Protein AF-A0A1B6ZBZ0-F1 (afdb_monomer_lite)

Structure (mmCIF, N/CA/C/O backbone):
data_AF-A0A1B6ZBZ0-F1
#
_entry.id   AF-A0A1B6ZBZ0-F1
#
loop_
_atom_site.group_PDB
_atom_site.id
_atom_site.type_symbol
_atom_site.label_atom_id
_atom_site.label_alt_id
_atom_site.label_comp_id
_atom_site.label_asym_id
_atom_site.label_entity_id
_atom_site.label_seq_id
_atom_site.pdbx_PDB_ins_code
_atom_site.Ca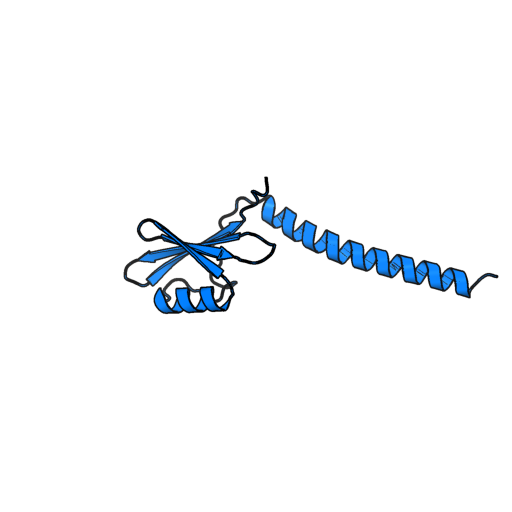rtn_x
_atom_site.Cartn_y
_atom_site.Cartn_z
_atom_site.occupancy
_atom_site.B_iso_or_equiv
_atom_site.auth_seq_id
_atom_site.auth_comp_id
_atom_site.auth_asym_id
_atom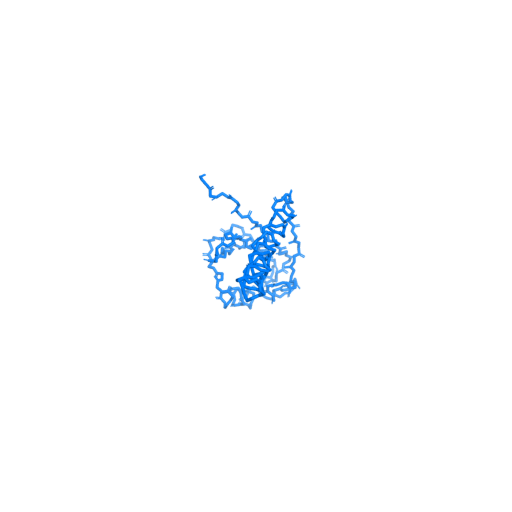_site.auth_atom_id
_atom_site.pdbx_PDB_model_num
ATOM 1 N N . MET A 1 1 ? 31.030 6.890 -48.657 1.00 58.03 1 MET A N 1
ATOM 2 C CA . MET A 1 1 ? 30.596 6.766 -47.241 1.00 58.03 1 MET A CA 1
ATOM 3 C C . MET A 1 1 ? 29.079 6.913 -47.188 1.00 58.03 1 MET A C 1
ATOM 5 O O . MET A 1 1 ? 28.631 8.030 -47.367 1.00 58.03 1 MET A O 1
ATOM 9 N N . SER A 1 2 ? 28.264 5.855 -47.059 1.00 63.50 2 SER A N 1
ATOM 10 C CA . SER A 1 2 ? 26.804 6.062 -47.225 1.00 63.50 2 SER A CA 1
ATOM 11 C C . SER A 1 2 ? 25.888 5.142 -46.401 1.00 63.50 2 SER A C 1
ATOM 13 O O . SER A 1 2 ? 25.140 5.647 -45.576 1.00 63.50 2 SER A O 1
ATOM 15 N N . ARG A 1 3 ? 25.960 3.807 -46.497 1.00 62.34 3 ARG A N 1
ATOM 16 C CA . ARG A 1 3 ? 24.949 2.951 -45.826 1.00 62.34 3 ARG A CA 1
ATOM 17 C C . ARG A 1 3 ? 25.188 2.656 -44.341 1.00 62.34 3 ARG A C 1
ATOM 19 O O . ARG A 1 3 ? 24.256 2.722 -43.549 1.00 62.34 3 ARG A O 1
ATOM 26 N N . ARG A 1 4 ? 26.429 2.361 -43.937 1.00 69.62 4 ARG A N 1
ATOM 27 C CA . ARG A 1 4 ? 26.732 1.936 -42.550 1.00 69.62 4 ARG A CA 1
ATOM 28 C C . ARG A 1 4 ? 26.537 3.051 -41.515 1.00 69.62 4 ARG A C 1
ATOM 30 O O . ARG A 1 4 ? 26.058 2.788 -40.422 1.00 69.62 4 ARG A O 1
ATOM 37 N N . ARG A 1 5 ? 26.848 4.301 -41.880 1.00 69.31 5 ARG A N 1
ATOM 38 C CA . ARG A 1 5 ? 26.616 5.474 -41.016 1.00 69.31 5 ARG A CA 1
ATOM 39 C C . ARG A 1 5 ? 25.127 5.795 -40.870 1.00 69.31 5 ARG A C 1
ATOM 41 O O . ARG A 1 5 ? 24.692 6.163 -39.790 1.00 69.31 5 ARG A O 1
ATOM 48 N N . SER A 1 6 ? 24.352 5.601 -41.937 1.00 72.31 6 SER A N 1
ATOM 49 C CA . SER A 1 6 ? 22.907 5.841 -41.928 1.00 72.31 6 SER A CA 1
ATOM 50 C C . SER A 1 6 ? 22.167 4.820 -41.051 1.00 72.31 6 SER A C 1
ATOM 52 O O . SER A 1 6 ? 21.355 5.212 -40.221 1.00 72.31 6 SER A O 1
ATOM 54 N N . LEU A 1 7 ? 22.540 3.535 -41.116 1.00 76.44 7 LEU A N 1
ATOM 55 C CA . LEU A 1 7 ? 21.996 2.497 -40.225 1.00 76.44 7 LEU A CA 1
ATOM 56 C C . LEU A 1 7 ? 22.319 2.748 -38.742 1.00 76.44 7 LEU A C 1
ATOM 58 O O . LEU A 1 7 ? 21.464 2.540 -37.887 1.00 76.44 7 LEU A O 1
ATOM 62 N N . PHE A 1 8 ? 23.524 3.237 -38.436 1.00 79.81 8 PHE A N 1
ATOM 63 C CA . PHE A 1 8 ? 23.919 3.550 -37.060 1.00 79.81 8 PHE A CA 1
ATOM 64 C C . PHE A 1 8 ? 23.125 4.729 -36.472 1.00 79.81 8 PHE A C 1
ATOM 66 O O . PHE A 1 8 ? 22.699 4.681 -35.317 1.00 79.81 8 PHE A O 1
ATOM 73 N N . LEU A 1 9 ? 22.872 5.767 -37.277 1.00 84.75 9 LEU A N 1
ATOM 74 C CA . LEU A 1 9 ? 22.078 6.925 -36.858 1.00 84.75 9 LEU A CA 1
ATOM 75 C C . LEU A 1 9 ? 20.610 6.557 -36.629 1.00 84.75 9 LEU A C 1
ATOM 77 O O . LEU A 1 9 ? 20.040 6.946 -35.614 1.00 84.75 9 LEU A O 1
ATOM 81 N N . VAL A 1 10 ? 20.019 5.759 -37.524 1.00 85.81 10 VAL A N 1
ATOM 82 C CA . VAL A 1 10 ? 18.635 5.284 -37.368 1.00 85.81 10 VAL A CA 1
ATOM 83 C C . VAL A 1 10 ? 18.495 4.401 -36.126 1.00 85.81 10 VAL A C 1
ATOM 85 O O . VAL A 1 10 ? 17.568 4.595 -35.345 1.00 85.81 10 VAL A O 1
ATOM 88 N N . GLY A 1 11 ? 19.439 3.482 -35.895 1.00 83.75 11 GLY A N 1
ATOM 89 C CA . GLY A 1 11 ? 19.442 2.640 -34.695 1.00 83.75 11 GLY A CA 1
ATOM 90 C C . GLY A 1 11 ? 19.532 3.460 -33.407 1.00 83.75 11 GLY A C 1
ATOM 91 O O . GLY A 1 11 ? 18.731 3.271 -32.495 1.00 83.75 11 GLY A O 1
ATOM 92 N N . THR A 1 12 ? 20.447 4.430 -33.362 1.00 84.81 12 THR A N 1
ATOM 93 C CA . THR A 1 12 ? 20.599 5.329 -32.206 1.00 84.81 12 THR A CA 1
ATOM 94 C C . THR A 1 12 ? 19.328 6.142 -31.951 1.00 84.81 12 THR A C 1
ATOM 96 O O . THR A 1 12 ? 18.885 6.261 -30.812 1.00 84.81 12 THR A O 1
ATOM 99 N N . PHE A 1 13 ? 18.695 6.655 -33.008 1.00 87.62 13 PHE A N 1
ATOM 100 C CA . PHE A 1 13 ? 17.467 7.439 -32.894 1.00 87.62 13 PHE A CA 1
ATOM 101 C C . PHE A 1 13 ? 16.292 6.621 -32.336 1.00 87.62 13 PHE A C 1
ATOM 103 O O . PHE A 1 13 ? 15.556 7.106 -31.478 1.00 87.62 13 PHE A O 1
ATOM 110 N N . LEU A 1 14 ? 16.146 5.361 -32.756 1.00 88.12 14 LEU A N 1
ATOM 111 C CA . LEU A 1 14 ? 15.103 4.468 -32.239 1.00 88.12 14 LEU A CA 1
ATOM 112 C C . LEU A 1 14 ? 15.311 4.119 -30.761 1.00 88.12 14 LEU A C 1
ATOM 114 O O . LEU A 1 14 ? 14.341 4.074 -30.007 1.00 88.12 14 LEU A O 1
ATOM 118 N N . VAL A 1 15 ? 16.559 3.924 -30.328 1.00 87.19 15 VAL A N 1
ATOM 119 C CA . VAL A 1 15 ? 16.876 3.679 -28.911 1.00 87.19 15 VAL A CA 1
ATOM 120 C C . VA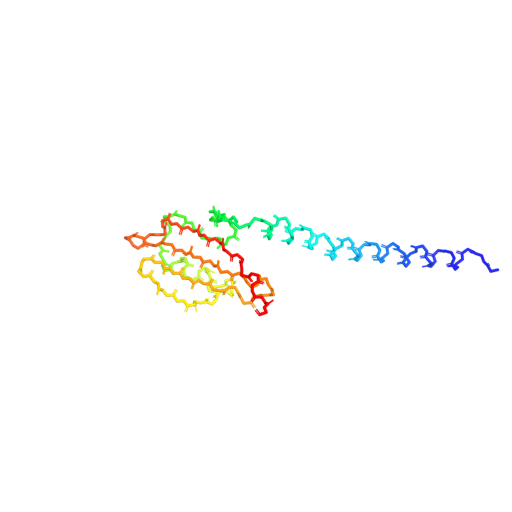L A 1 15 ? 16.549 4.906 -28.059 1.00 87.19 15 VAL A C 1
ATOM 122 O O . VAL A 1 15 ? 15.963 4.762 -26.988 1.00 87.19 15 VAL A O 1
ATOM 125 N N . ILE A 1 16 ? 16.855 6.112 -28.546 1.00 85.38 16 ILE A N 1
ATOM 126 C CA . ILE A 1 16 ? 16.499 7.360 -27.855 1.00 85.38 16 ILE A CA 1
ATOM 127 C C . ILE A 1 16 ? 14.977 7.505 -27.753 1.00 85.38 16 ILE A C 1
ATOM 129 O O . ILE A 1 16 ? 14.473 7.821 -26.680 1.00 85.38 16 ILE A O 1
ATOM 133 N N . LEU A 1 17 ? 14.235 7.223 -28.827 1.00 83.88 17 LEU A N 1
ATOM 134 C CA . LEU A 1 17 ? 12.769 7.250 -28.814 1.00 83.88 17 LEU A CA 1
ATOM 135 C C . LEU A 1 17 ? 12.169 6.227 -27.847 1.00 83.88 17 LEU A C 1
ATOM 137 O O . LEU A 1 17 ? 11.240 6.563 -27.119 1.00 83.88 17 LEU A O 1
ATOM 141 N N . ALA A 1 18 ? 12.703 5.006 -27.801 1.00 80.44 18 ALA A N 1
ATOM 142 C CA . ALA A 1 18 ? 12.260 3.984 -26.857 1.00 80.44 18 ALA A CA 1
ATOM 143 C C . ALA A 1 18 ? 12.561 4.382 -25.401 1.00 80.44 18 ALA A C 1
ATOM 145 O O . ALA A 1 18 ? 11.701 4.230 -24.535 1.00 80.44 18 ALA A O 1
ATOM 146 N N . GLY A 1 19 ? 13.743 4.951 -25.139 1.00 78.06 19 GLY A N 1
ATOM 147 C CA . GLY A 1 19 ? 14.102 5.493 -23.828 1.00 78.06 19 GLY A CA 1
ATOM 148 C C . GLY A 1 19 ? 13.199 6.656 -23.419 1.00 78.06 19 GLY A C 1
ATOM 149 O O . GLY A 1 19 ? 12.682 6.672 -22.306 1.00 78.06 19 GLY A O 1
ATOM 150 N N . PHE A 1 20 ? 12.931 7.585 -24.337 1.00 76.94 20 PHE A N 1
ATOM 151 C CA . PHE A 1 20 ? 12.025 8.707 -24.108 1.00 76.94 20 PHE A CA 1
ATOM 152 C C . PHE A 1 20 ? 10.588 8.235 -23.878 1.00 76.94 20 PHE A C 1
ATOM 154 O O . PHE A 1 20 ? 9.924 8.724 -22.976 1.00 76.94 20 PHE A O 1
ATOM 161 N N . TRP A 1 21 ? 10.109 7.238 -24.623 1.00 74.94 21 TRP A N 1
ATOM 162 C CA . TRP A 1 21 ? 8.789 6.646 -24.403 1.00 74.94 21 TRP A CA 1
ATOM 163 C C . TRP A 1 21 ? 8.689 5.942 -23.049 1.00 74.94 21 TRP A C 1
ATOM 165 O O . TRP A 1 21 ? 7.675 6.065 -22.368 1.00 74.94 21 TRP A O 1
ATOM 175 N N . TYR A 1 22 ? 9.738 5.233 -22.631 1.00 71.12 22 TYR A N 1
ATOM 176 C CA . TYR A 1 22 ? 9.791 4.602 -21.316 1.00 71.12 22 TYR A CA 1
ATOM 177 C C . TYR A 1 22 ? 9.759 5.651 -20.195 1.00 71.12 22 TYR A C 1
ATOM 179 O O . TYR A 1 22 ? 8.916 5.568 -19.304 1.00 71.12 22 TYR A O 1
ATOM 187 N N . PHE A 1 23 ? 10.598 6.687 -20.275 1.00 62.78 23 PHE A N 1
ATOM 188 C CA . PHE A 1 23 ? 10.637 7.755 -19.274 1.00 62.78 23 PHE A CA 1
ATOM 189 C C . PHE A 1 23 ? 9.360 8.611 -19.274 1.00 62.78 23 PHE A C 1
ATOM 191 O O . PHE A 1 23 ? 8.703 8.739 -18.242 1.00 62.78 23 PHE A O 1
ATOM 198 N N . CYS A 1 24 ? 8.934 9.127 -20.427 1.00 60.62 24 CYS A N 1
ATOM 199 C CA . CYS A 1 24 ? 7.731 9.955 -20.529 1.00 60.62 24 CYS A CA 1
ATOM 200 C C . CYS A 1 24 ? 6.430 9.162 -20.358 1.00 60.62 24 CYS A C 1
ATOM 202 O O . CYS A 1 24 ? 5.421 9.735 -19.959 1.00 60.62 24 CYS A O 1
ATOM 204 N N . GLY A 1 25 ? 6.413 7.858 -20.641 1.00 56.38 25 GLY A N 1
ATOM 205 C CA . GLY A 1 25 ? 5.272 6.982 -20.366 1.00 56.38 25 GLY A CA 1
ATOM 206 C C . GLY A 1 25 ? 5.086 6.740 -18.868 1.00 56.38 25 GLY A C 1
ATOM 207 O O . GLY A 1 25 ? 3.961 6.788 -18.366 1.00 56.38 25 GLY A O 1
ATOM 208 N N . VAL A 1 26 ? 6.189 6.559 -18.134 1.00 57.03 26 VAL A N 1
ATOM 209 C CA . VAL A 1 26 ? 6.179 6.510 -16.666 1.00 57.03 26 VAL A CA 1
ATOM 210 C C . VAL A 1 26 ? 5.713 7.850 -16.093 1.00 57.03 26 VAL A C 1
ATOM 212 O O . VAL A 1 26 ? 4.849 7.854 -15.218 1.00 57.03 26 VAL A O 1
ATOM 215 N N . GLU A 1 27 ? 6.176 8.977 -16.640 1.00 48.41 27 GLU A N 1
ATOM 216 C CA . GLU A 1 27 ? 5.712 10.307 -16.225 1.00 48.41 27 GLU A CA 1
ATOM 217 C C . GLU A 1 27 ? 4.260 10.606 -16.617 1.00 48.41 27 GLU A C 1
ATOM 219 O O . GLU A 1 27 ? 3.547 11.248 -15.857 1.00 48.41 27 GLU A O 1
ATOM 224 N N . ARG A 1 28 ? 3.756 10.121 -17.758 1.00 48.66 28 ARG A N 1
ATOM 225 C CA . ARG A 1 28 ? 2.335 10.274 -18.119 1.00 48.66 28 ARG A CA 1
ATOM 226 C C . ARG A 1 28 ? 1.427 9.504 -17.174 1.00 48.66 28 ARG A C 1
ATOM 228 O O . ARG A 1 28 ? 0.407 10.045 -16.757 1.00 48.66 28 ARG A O 1
ATOM 235 N N . ASN A 1 29 ? 1.806 8.283 -16.802 1.00 49.03 29 ASN A N 1
ATOM 236 C CA . ASN A 1 29 ? 1.100 7.534 -15.766 1.00 49.03 29 ASN A CA 1
ATOM 237 C C . ASN A 1 29 ? 1.221 8.232 -14.405 1.00 49.03 29 ASN A C 1
ATOM 239 O O . ASN A 1 29 ? 0.246 8.293 -13.667 1.00 49.03 29 ASN A O 1
ATOM 243 N N . TYR A 1 30 ? 2.375 8.827 -14.098 1.00 45.62 30 TYR A N 1
ATOM 244 C CA . TYR A 1 30 ? 2.582 9.628 -12.892 1.00 45.62 30 TYR A CA 1
ATOM 245 C C . TYR A 1 30 ? 1.698 10.884 -12.868 1.00 45.62 30 TYR A C 1
ATOM 247 O O . TYR A 1 30 ? 1.049 11.131 -11.863 1.00 45.62 30 TYR A O 1
ATOM 255 N N . CYS A 1 31 ? 1.584 11.624 -13.973 1.00 43.06 31 CYS A N 1
ATOM 256 C CA . CYS A 1 31 ? 0.783 12.846 -14.091 1.00 43.06 31 CYS A CA 1
ATOM 257 C C . CYS A 1 31 ? -0.730 12.583 -14.172 1.00 43.06 31 CYS A C 1
ATOM 259 O O . CYS A 1 31 ? -1.527 13.327 -13.600 1.00 43.06 31 CYS A O 1
ATOM 261 N N . ALA A 1 32 ? -1.152 11.505 -14.838 1.00 44.78 32 ALA A N 1
ATOM 262 C CA . ALA A 1 32 ? -2.552 11.069 -14.840 1.00 44.78 32 ALA A CA 1
ATOM 263 C C . ALA A 1 32 ? -3.004 10.600 -13.446 1.00 44.78 32 ALA A C 1
ATOM 265 O O . ALA A 1 32 ? -4.170 10.731 -13.082 1.00 44.78 32 ALA A O 1
ATOM 266 N N . VAL A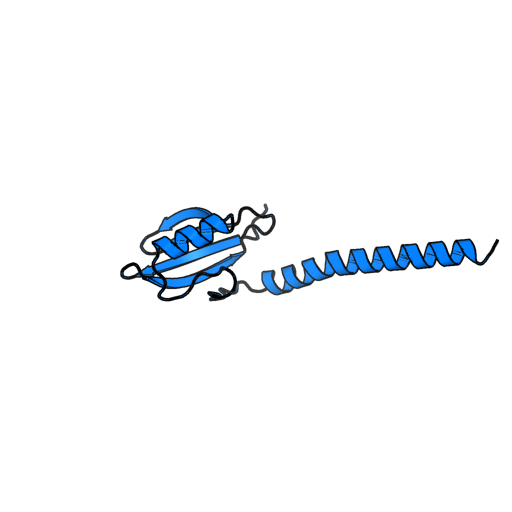 1 33 ? -2.066 10.094 -12.643 1.00 44.75 33 VAL A N 1
ATOM 267 C CA . VAL A 1 33 ? -2.306 9.692 -11.258 1.00 44.75 33 VAL A CA 1
ATOM 268 C C . VAL A 1 33 ? -2.121 10.864 -10.275 1.00 44.75 33 VAL A C 1
ATOM 270 O O . VAL A 1 33 ? -2.828 10.911 -9.275 1.00 44.75 33 VAL A O 1
ATOM 273 N N . SER A 1 34 ? -1.254 11.844 -10.567 1.00 42.31 34 SER A N 1
ATOM 274 C CA . SER A 1 34 ? -0.992 13.030 -9.726 1.00 42.31 34 SER A CA 1
ATOM 275 C C . SER A 1 34 ? -2.038 14.133 -9.850 1.00 42.31 34 SER A C 1
ATOM 277 O O . SER A 1 34 ? -2.317 14.838 -8.882 1.00 42.31 34 SER A O 1
ATOM 279 N N . SER A 1 35 ? -2.636 14.278 -11.035 1.00 42.62 35 SER A N 1
ATOM 280 C CA . SER A 1 35 ? -3.732 15.223 -11.279 1.00 42.62 35 SER A CA 1
ATOM 281 C C . SER A 1 35 ? -5.013 14.823 -10.546 1.00 42.62 35 SER A C 1
ATOM 283 O O . SER A 1 35 ? -5.840 15.678 -10.231 1.00 42.62 35 SER A O 1
ATOM 285 N N . ASN A 1 36 ? -5.137 13.548 -10.175 1.00 38.84 36 ASN A N 1
ATOM 286 C CA . ASN A 1 36 ? -6.150 13.094 -9.246 1.00 38.84 36 ASN A CA 1
ATOM 287 C C . ASN A 1 36 ? -5.604 13.162 -7.817 1.00 38.84 36 ASN A C 1
ATOM 289 O O . ASN A 1 36 ? -4.924 12.257 -7.338 1.00 38.84 36 ASN A O 1
ATOM 293 N N . ARG A 1 37 ? -6.051 14.169 -7.058 1.00 43.34 37 ARG A N 1
ATOM 294 C CA . ARG A 1 37 ? -6.230 14.053 -5.596 1.00 43.34 37 ARG A CA 1
ATOM 295 C C . ARG A 1 37 ? -7.314 13.002 -5.284 1.00 43.34 37 ARG A C 1
ATOM 297 O O . ARG A 1 37 ? -8.305 13.287 -4.619 1.00 43.34 37 ARG A O 1
ATOM 304 N N . GLY A 1 38 ? -7.168 11.804 -5.836 1.00 41.03 38 GLY A N 1
ATOM 305 C CA . GLY A 1 38 ? -8.135 10.727 -5.783 1.00 41.03 38 GLY A CA 1
ATOM 306 C C . GLY A 1 38 ? -7.742 9.767 -4.681 1.00 41.03 38 GLY A C 1
ATOM 307 O O . GLY A 1 38 ? -6.714 9.101 -4.768 1.00 41.03 38 GLY A O 1
ATOM 308 N N . SER A 1 39 ? -8.567 9.677 -3.640 1.00 43.22 39 SER A N 1
ATOM 309 C CA . SER A 1 39 ? -8.543 8.501 -2.783 1.00 43.22 39 SER A CA 1
ATOM 310 C C . SER A 1 39 ? -9.021 7.325 -3.620 1.00 43.22 39 SER A C 1
ATOM 312 O O . SER A 1 39 ? -10.208 7.247 -3.933 1.00 43.22 39 SER A O 1
ATOM 314 N N . VAL A 1 40 ? -8.116 6.435 -4.004 1.00 51.16 40 VAL A N 1
ATOM 315 C CA . VAL A 1 40 ? -8.522 5.183 -4.631 1.00 51.16 40 VAL A CA 1
ATOM 316 C C . VAL A 1 40 ? -8.596 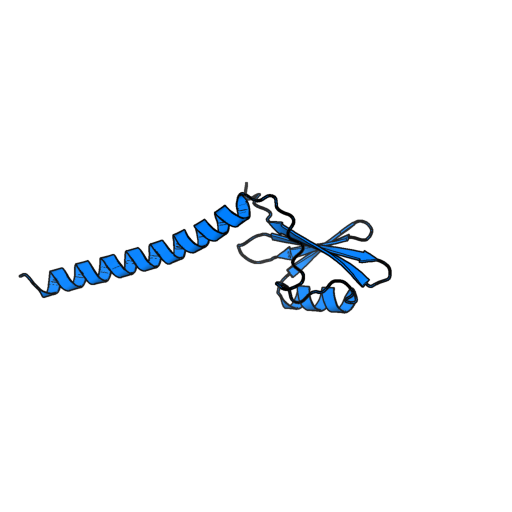4.128 -3.529 1.00 51.16 40 VAL A C 1
ATOM 318 O O . VAL A 1 40 ? -7.615 3.890 -2.821 1.00 51.16 40 VAL A O 1
ATOM 321 N N . GLU A 1 41 ? -9.779 3.543 -3.346 1.00 53.81 41 GLU A N 1
ATOM 322 C CA . GLU A 1 41 ? -10.012 2.408 -2.449 1.00 53.81 41 GLU A CA 1
ATOM 323 C C . GLU A 1 41 ? -9.489 1.142 -3.137 1.00 53.81 41 GLU A C 1
ATOM 325 O O . GLU A 1 41 ? -10.236 0.373 -3.733 1.00 53.81 41 GLU A O 1
ATOM 330 N N . ILE A 1 42 ? -8.164 0.977 -3.164 1.00 54.94 42 ILE A N 1
ATOM 331 C CA . ILE A 1 42 ? -7.518 -0.160 -3.828 1.00 54.94 42 ILE A CA 1
ATOM 332 C C . ILE A 1 42 ? -7.081 -1.167 -2.771 1.00 54.94 42 ILE A C 1
ATOM 334 O O . ILE A 1 42 ? -5.982 -1.064 -2.236 1.00 54.94 42 ILE A O 1
ATOM 338 N N . GLY A 1 43 ? -7.924 -2.162 -2.498 1.00 48.97 43 GLY A N 1
ATOM 339 C CA . GLY A 1 43 ? -7.486 -3.357 -1.767 1.00 48.97 43 GLY A CA 1
ATOM 340 C C . GLY A 1 43 ? -6.589 -4.268 -2.621 1.00 48.97 43 GLY A C 1
ATOM 341 O O . GLY A 1 43 ? -5.613 -4.835 -2.152 1.00 48.97 43 GLY A O 1
ATOM 342 N N . SER A 1 44 ? -6.824 -4.362 -3.933 1.00 50.28 44 SER A N 1
ATOM 343 C CA . SER A 1 44 ? -6.174 -5.393 -4.764 1.00 50.28 44 SER A CA 1
ATOM 344 C C . SER A 1 44 ? -4.711 -5.138 -5.150 1.00 50.28 44 SER A C 1
ATOM 346 O O . SER A 1 44 ? -4.047 -6.061 -5.607 1.00 50.28 44 SER A O 1
ATOM 348 N N . LYS A 1 45 ? -4.190 -3.915 -5.002 1.00 60.16 45 LYS A N 1
ATOM 349 C CA . LYS A 1 45 ? -2.835 -3.559 -5.470 1.00 60.16 45 LYS A CA 1
ATOM 350 C C . LYS A 1 45 ? -1.737 -3.853 -4.447 1.00 60.16 45 LYS A C 1
ATOM 352 O O . LYS A 1 45 ? -0.585 -3.967 -4.843 1.00 60.16 45 LYS A O 1
ATOM 357 N N . PHE A 1 46 ? -2.093 -3.959 -3.171 1.00 69.25 46 PHE A N 1
ATOM 358 C CA . PHE A 1 46 ? -1.151 -4.081 -2.051 1.00 69.25 46 PHE A CA 1
ATOM 359 C C . PHE A 1 46 ? -1.400 -5.354 -1.226 1.00 69.25 46 PHE A C 1
ATOM 361 O O . PHE A 1 46 ? -1.055 -5.409 -0.053 1.00 69.25 46 PHE A O 1
ATOM 368 N N . ASP A 1 47 ? -2.109 -6.319 -1.826 1.00 78.69 47 ASP A N 1
ATOM 369 C CA . ASP A 1 47 ? -2.530 -7.600 -1.238 1.00 78.69 47 ASP A CA 1
ATOM 370 C C . ASP A 1 47 ? -3.189 -7.506 0.158 1.00 78.69 47 ASP A C 1
ATOM 372 O O . ASP A 1 47 ? -3.209 -8.462 0.930 1.00 78.69 47 ASP A O 1
ATOM 376 N N . ILE A 1 48 ? -3.778 -6.344 0.467 1.00 81.25 48 ILE A N 1
ATOM 377 C CA . ILE A 1 48 ? -4.554 -6.082 1.683 1.00 81.25 48 ILE A CA 1
ATOM 378 C C . ILE A 1 48 ? -6.037 -5.958 1.351 1.00 81.25 48 ILE A C 1
ATOM 380 O O . ILE A 1 48 ? -6.427 -5.289 0.396 1.00 81.25 48 ILE A O 1
ATOM 384 N N . ARG A 1 49 ? -6.907 -6.594 2.133 1.00 82.50 49 ARG A N 1
ATOM 385 C CA . ARG A 1 49 ? -8.342 -6.675 1.810 1.00 82.50 49 ARG A CA 1
ATOM 386 C C . ARG A 1 49 ? -9.208 -6.071 2.902 1.00 82.50 49 ARG A C 1
ATOM 388 O O . ARG A 1 49 ? -8.887 -6.150 4.081 1.00 82.50 49 ARG A O 1
ATOM 395 N N . ILE A 1 50 ? -10.341 -5.498 2.499 1.00 83.50 50 ILE A N 1
ATOM 396 C CA . ILE A 1 50 ? -11.394 -5.131 3.450 1.00 83.50 50 ILE A CA 1
ATOM 397 C C . ILE A 1 50 ? -11.913 -6.424 4.098 1.00 83.50 50 ILE A C 1
ATOM 399 O O . ILE A 1 50 ? -12.149 -7.411 3.401 1.00 83.50 50 ILE A O 1
ATOM 403 N N . GLY A 1 51 ? -12.054 -6.419 5.421 1.00 83.81 51 GLY A N 1
ATOM 404 C CA . GLY A 1 51 ? -12.404 -7.569 6.250 1.00 83.81 51 GLY A CA 1
ATOM 405 C C . GLY A 1 51 ? -11.214 -8.430 6.683 1.00 83.81 51 GLY A C 1
ATOM 406 O O . GLY A 1 51 ? -11.408 -9.364 7.453 1.00 83.81 51 GLY A O 1
ATOM 407 N N . GLN A 1 52 ? -9.996 -8.141 6.210 1.00 87.31 52 GLN A N 1
ATOM 408 C CA . GLN A 1 52 ? -8.784 -8.807 6.695 1.00 87.31 52 GLN A CA 1
ATOM 409 C C . GLN A 1 52 ? -8.449 -8.342 8.114 1.00 87.31 52 GLN A C 1
ATOM 411 O O . GLN A 1 52 ? -8.693 -7.185 8.456 1.00 87.31 52 GLN A O 1
ATOM 416 N N . ASP A 1 53 ? -7.848 -9.217 8.917 1.00 93.44 53 ASP A N 1
ATOM 417 C CA . ASP A 1 53 ? -7.326 -8.858 10.230 1.00 93.44 53 ASP A CA 1
ATOM 418 C C . ASP A 1 53 ? -6.174 -7.848 10.123 1.00 93.44 53 ASP A C 1
ATOM 420 O O . ASP A 1 53 ? -5.324 -7.920 9.223 1.00 93.44 53 ASP A O 1
ATOM 424 N N . TYR A 1 54 ? -6.117 -6.911 11.069 1.00 92.06 54 TYR A N 1
ATOM 425 C CA . TYR A 1 54 ? -5.076 -5.884 11.086 1.00 92.06 54 TYR A CA 1
ATOM 426 C C . TYR A 1 54 ? -3.667 -6.485 11.131 1.00 92.06 54 TYR A C 1
ATOM 428 O O . TYR A 1 54 ? -2.773 -6.009 10.433 1.00 92.06 54 TYR A O 1
ATOM 436 N N . THR A 1 55 ? -3.460 -7.551 11.907 1.00 93.81 55 THR A N 1
ATOM 437 C CA . THR A 1 55 ? -2.132 -8.159 12.081 1.00 93.81 55 THR A CA 1
ATOM 438 C C . THR A 1 55 ? -1.581 -8.720 10.768 1.00 93.81 55 THR A C 1
ATOM 440 O O . THR A 1 55 ? -0.402 -8.533 10.452 1.00 93.81 55 THR A O 1
ATOM 443 N N . SER A 1 56 ? -2.414 -9.391 9.974 1.00 90.88 56 SER A N 1
ATOM 444 C CA . SER A 1 56 ? -2.012 -9.881 8.658 1.00 90.88 56 SER A CA 1
ATOM 445 C C . SER A 1 56 ? -1.824 -8.736 7.672 1.00 90.88 56 SER A C 1
ATOM 447 O O . SER A 1 56 ? -0.853 -8.765 6.921 1.00 90.88 56 SER A O 1
ATOM 449 N N . ALA A 1 57 ? -2.678 -7.708 7.707 1.00 89.69 57 ALA A N 1
ATOM 450 C CA . ALA A 1 57 ? -2.507 -6.530 6.859 1.00 89.69 57 ALA A CA 1
ATOM 451 C C . ALA A 1 57 ? -1.186 -5.793 7.157 1.00 89.69 57 ALA A C 1
ATOM 453 O O . ALA A 1 57 ? -0.441 -5.460 6.236 1.00 89.69 57 ALA A O 1
ATOM 454 N N . ASP A 1 58 ? -0.843 -5.605 8.434 1.00 91.62 58 ASP A N 1
ATOM 455 C CA . ASP A 1 58 ? 0.422 -5.010 8.877 1.00 91.62 58 ASP A CA 1
ATOM 456 C C . ASP A 1 58 ? 1.634 -5.819 8.398 1.00 91.62 58 ASP A C 1
ATOM 458 O O . ASP A 1 58 ? 2.616 -5.250 7.912 1.00 91.62 58 ASP A O 1
ATOM 462 N N . ARG A 1 59 ? 1.559 -7.154 8.482 1.00 91.00 59 ARG A N 1
ATOM 463 C CA . ARG A 1 59 ? 2.621 -8.042 7.999 1.00 91.00 59 ARG A CA 1
ATOM 464 C C . ARG A 1 59 ? 2.811 -7.928 6.489 1.00 91.00 59 ARG A C 1
ATOM 466 O O . ARG A 1 59 ? 3.953 -7.811 6.051 1.00 91.00 59 ARG A O 1
ATOM 473 N N . THR A 1 60 ? 1.724 -7.949 5.717 1.00 90.31 60 THR A N 1
ATOM 474 C CA . THR A 1 60 ? 1.768 -7.797 4.255 1.00 90.31 60 THR A CA 1
ATOM 475 C C . THR A 1 60 ? 2.405 -6.465 3.871 1.00 90.31 60 THR A C 1
ATOM 477 O O . THR A 1 60 ? 3.359 -6.435 3.101 1.00 90.31 60 THR A O 1
ATOM 480 N N . LEU A 1 61 ? 1.962 -5.364 4.485 1.00 87.81 61 LEU A N 1
ATOM 481 C CA . LEU A 1 61 ? 2.499 -4.035 4.191 1.00 87.81 61 LEU A CA 1
ATOM 482 C C . LEU A 1 61 ? 3.993 -3.921 4.517 1.00 87.81 61 LEU A C 1
ATOM 484 O O . LEU A 1 61 ? 4.760 -3.367 3.733 1.00 87.81 61 LEU A O 1
ATOM 488 N N . LYS A 1 62 ? 4.433 -4.470 5.651 1.00 88.00 62 LYS A N 1
ATOM 489 C CA . LYS A 1 62 ? 5.857 -4.471 6.018 1.00 88.00 62 LYS A CA 1
ATOM 490 C C . LYS A 1 62 ? 6.708 -5.347 5.097 1.00 88.00 62 LYS A C 1
ATOM 492 O O . LYS A 1 62 ? 7.876 -5.021 4.891 1.00 88.00 62 LYS A O 1
ATOM 497 N N . ALA A 1 63 ? 6.151 -6.436 4.562 1.00 87.06 63 ALA A N 1
ATOM 498 C CA . ALA A 1 63 ? 6.826 -7.278 3.576 1.00 87.06 63 ALA A CA 1
ATOM 499 C C . ALA A 1 63 ? 7.025 -6.545 2.237 1.00 87.06 63 ALA A C 1
ATOM 501 O O . ALA A 1 63 ? 8.082 -6.684 1.628 1.00 87.06 63 ALA A O 1
ATOM 502 N N . ASP A 1 64 ? 6.076 -5.688 1.855 1.00 82.00 64 ASP A N 1
ATOM 503 C CA . ASP A 1 64 ? 6.124 -4.843 0.652 1.00 82.00 64 ASP A CA 1
ATOM 504 C C . ASP A 1 64 ? 6.890 -3.516 0.862 1.00 82.00 64 ASP A C 1
ATOM 506 O O . ASP A 1 64 ? 6.637 -2.511 0.197 1.00 82.00 64 ASP A O 1
ATOM 510 N N . GLU A 1 65 ? 7.837 -3.488 1.806 1.00 84.12 65 GLU A N 1
ATOM 511 C CA . GLU A 1 65 ? 8.714 -2.341 2.098 1.00 84.12 65 GLU A CA 1
ATOM 512 C C . GLU A 1 65 ? 7.994 -1.050 2.539 1.00 84.12 65 GLU A C 1
ATOM 514 O O . GLU A 1 65 ? 8.575 0.050 2.515 1.00 84.12 65 GLU A O 1
ATOM 519 N N . PHE A 1 66 ? 6.749 -1.151 3.009 1.00 86.38 66 PHE A N 1
ATOM 520 C CA . PHE A 1 66 ? 6.097 -0.036 3.680 1.00 86.38 66 PHE A CA 1
ATOM 521 C C . PHE A 1 66 ? 6.570 0.072 5.129 1.00 86.38 66 PHE A C 1
ATOM 523 O O . PHE A 1 66 ? 6.585 -0.893 5.895 1.00 86.38 66 PHE A O 1
ATOM 530 N N . LYS A 1 67 ? 6.919 1.290 5.545 1.00 88.69 67 LYS A N 1
ATOM 531 C CA . LYS A 1 67 ? 7.259 1.591 6.936 1.00 88.69 67 LYS A CA 1
ATOM 532 C C . LYS A 1 67 ? 6.048 2.142 7.657 1.00 88.69 67 LYS A C 1
ATOM 534 O O . LYS A 1 67 ? 5.395 3.060 7.167 1.00 88.69 67 LYS A O 1
ATOM 539 N N . PHE A 1 68 ? 5.789 1.626 8.852 1.00 88.31 68 PHE A N 1
ATOM 540 C CA . PHE A 1 68 ? 4.799 2.221 9.735 1.00 88.31 68 PHE A CA 1
ATOM 541 C C . PHE A 1 68 ? 5.185 3.676 10.041 1.00 88.31 68 PHE A C 1
ATOM 543 O O . PHE A 1 68 ? 6.316 3.953 10.441 1.00 88.31 68 PHE A O 1
ATOM 550 N N . GLY A 1 69 ? 4.259 4.597 9.792 1.00 87.31 69 GLY A N 1
ATOM 551 C CA . GLY A 1 69 ? 4.437 6.022 10.036 1.00 87.31 69 GLY A CA 1
ATOM 552 C C . GLY A 1 69 ? 3.860 6.415 11.386 1.00 87.31 69 GLY A C 1
ATOM 553 O O . GLY A 1 69 ? 4.597 6.773 12.300 1.00 87.31 69 GLY A O 1
ATOM 554 N N . TYR A 1 70 ? 2.534 6.363 11.500 1.00 89.25 70 TYR A N 1
ATOM 555 C CA . TYR A 1 70 ? 1.821 6.706 12.727 1.00 89.25 70 TYR A CA 1
ATOM 556 C C . TYR A 1 70 ? 0.426 6.078 12.756 1.00 89.25 70 TYR A C 1
ATOM 558 O O . TYR A 1 70 ? -0.121 5.673 11.728 1.00 89.25 70 TYR A O 1
ATOM 566 N N . GLN A 1 71 ? -0.166 6.061 13.947 1.00 92.44 71 GLN A N 1
ATOM 567 C CA . GLN A 1 71 ? -1.569 5.735 14.164 1.00 92.44 71 GLN A CA 1
ATOM 568 C C . GLN A 1 71 ? -2.303 6.974 14.681 1.00 92.44 71 GLN A C 1
ATOM 570 O O . GLN A 1 71 ? -1.773 7.720 15.505 1.00 92.44 71 GLN A O 1
ATOM 575 N N . LYS A 1 72 ? -3.526 7.188 14.195 1.00 90.12 72 LYS A N 1
ATOM 576 C CA . LYS A 1 72 ? -4.458 8.183 14.721 1.00 90.12 72 LYS A CA 1
ATOM 577 C C . LYS A 1 72 ? -5.843 7.558 14.813 1.00 90.12 72 LYS A C 1
ATOM 579 O O . LYS A 1 72 ? -6.425 7.212 13.788 1.00 90.12 72 LYS A O 1
ATOM 584 N N . ASP A 1 73 ? -6.358 7.439 16.030 1.00 93.31 73 ASP A N 1
ATOM 585 C CA . ASP A 1 73 ? -7.622 6.760 16.320 1.00 93.31 73 ASP A CA 1
ATOM 586 C C . ASP A 1 73 ? -7.600 5.318 15.774 1.00 93.31 73 ASP A C 1
ATOM 588 O O . ASP A 1 73 ? -6.691 4.537 16.069 1.00 93.31 73 ASP A O 1
ATOM 592 N N . ASN A 1 74 ? -8.568 4.983 14.928 1.00 92.81 74 ASN A N 1
ATOM 593 C CA . ASN A 1 74 ? -8.690 3.702 14.250 1.00 92.81 74 ASN A CA 1
ATOM 594 C C . ASN A 1 74 ? -7.963 3.647 12.892 1.00 92.81 74 ASN A C 1
ATOM 596 O O . ASN A 1 74 ? -8.185 2.728 12.106 1.00 92.81 74 ASN A O 1
ATOM 600 N N . LYS A 1 75 ? -7.112 4.636 12.589 1.00 92.56 75 LYS A N 1
ATOM 601 C CA . LYS A 1 75 ? -6.378 4.739 11.323 1.00 92.56 75 LYS A CA 1
ATOM 602 C C . LYS A 1 75 ? -4.894 4.496 11.514 1.00 92.56 75 LYS A C 1
ATOM 604 O O . LYS A 1 75 ? -4.255 5.136 12.348 1.00 92.56 75 LYS A O 1
ATOM 609 N N . PHE A 1 76 ? -4.335 3.655 10.659 1.00 93.00 76 PHE A N 1
ATOM 610 C CA . PHE A 1 76 ? -2.923 3.303 10.626 1.00 93.00 76 PHE A CA 1
ATOM 611 C C . PHE A 1 76 ? -2.339 3.752 9.295 1.00 93.00 76 PHE A C 1
ATOM 613 O O . PHE A 1 76 ? -2.898 3.473 8.232 1.00 93.00 76 PHE A O 1
ATOM 620 N N . VAL A 1 77 ? -1.228 4.479 9.357 1.00 90.81 77 VAL A N 1
ATOM 621 C CA . VAL A 1 77 ? -0.590 5.070 8.185 1.00 90.81 77 VAL A CA 1
ATOM 622 C C . VAL A 1 77 ? 0.769 4.432 7.954 1.00 90.81 77 VAL A C 1
ATOM 624 O O . VAL A 1 77 ? 1.628 4.421 8.836 1.00 90.81 77 VAL A O 1
ATOM 627 N N . TYR A 1 78 ? 0.972 3.957 6.733 1.00 90.00 78 TYR A N 1
ATOM 628 C CA . TYR A 1 78 ? 2.176 3.301 6.255 1.00 90.00 78 TYR A CA 1
ATOM 629 C C . TYR A 1 78 ? 2.767 4.113 5.113 1.00 90.00 78 TYR A C 1
ATOM 631 O O . TYR A 1 78 ? 2.073 4.424 4.151 1.00 90.00 78 TYR A O 1
ATOM 639 N N . ARG A 1 79 ? 4.046 4.464 5.195 1.00 87.12 79 ARG A N 1
ATOM 640 C CA . ARG A 1 79 ? 4.752 5.227 4.167 1.00 87.12 79 ARG A CA 1
ATOM 641 C C . ARG A 1 79 ? 5.560 4.282 3.286 1.00 87.12 79 ARG A C 1
ATOM 643 O O . ARG A 1 79 ? 6.335 3.469 3.788 1.00 87.12 79 ARG A O 1
ATOM 650 N N . GLU A 1 80 ? 5.396 4.414 1.977 1.00 81.62 80 GLU A N 1
ATOM 651 C CA . GLU A 1 80 ? 6.222 3.709 1.000 1.00 81.62 80 GLU A CA 1
ATOM 652 C C . GLU A 1 80 ? 7.643 4.272 1.048 1.00 81.62 80 GLU A C 1
ATOM 654 O O . GLU A 1 80 ? 7.844 5.489 1.094 1.00 81.62 80 GLU A O 1
ATOM 659 N N . THR A 1 81 ? 8.638 3.390 1.049 1.00 74.88 81 THR A N 1
ATOM 660 C CA . THR A 1 81 ? 10.053 3.790 1.099 1.00 74.88 81 THR A CA 1
ATOM 661 C C . THR A 1 81 ? 10.682 3.990 -0.279 1.00 74.88 81 THR A C 1
ATOM 663 O O . THR A 1 81 ? 11.816 4.462 -0.374 1.00 74.88 81 THR A O 1
ATOM 666 N N . SER A 1 82 ? 9.936 3.688 -1.344 1.00 70.75 82 SER A N 1
ATOM 667 C CA . SER A 1 82 ? 10.370 3.836 -2.730 1.00 70.75 82 SER A CA 1
ATOM 668 C C . SER A 1 82 ? 10.371 5.302 -3.198 1.00 70.75 82 SER A C 1
ATOM 670 O O . SER A 1 82 ? 9.874 6.218 -2.533 1.00 70.75 82 SER A O 1
ATOM 672 N N . TRP A 1 83 ? 10.896 5.536 -4.406 1.00 61.25 83 TRP A N 1
ATOM 673 C CA . TRP A 1 83 ? 10.958 6.859 -5.042 1.00 61.25 83 TRP A CA 1
ATOM 674 C C . TRP A 1 83 ? 9.586 7.527 -5.247 1.00 61.25 83 TRP A C 1
ATOM 676 O O . TRP A 1 83 ? 9.527 8.736 -5.456 1.00 61.25 83 TRP A O 1
ATOM 686 N N . ARG A 1 84 ? 8.487 6.764 -5.175 1.00 62.66 84 ARG A N 1
ATOM 687 C CA . ARG A 1 84 ? 7.116 7.238 -5.422 1.00 62.66 84 ARG A CA 1
ATOM 688 C C . ARG A 1 84 ? 6.509 8.015 -4.251 1.00 62.66 84 ARG A C 1
ATOM 690 O O . ARG A 1 84 ? 5.486 8.664 -4.456 1.00 62.66 84 ARG A O 1
ATOM 697 N N . ARG A 1 85 ? 7.130 7.955 -3.060 1.00 71.25 85 ARG A N 1
ATOM 698 C CA . ARG A 1 85 ? 6.767 8.717 -1.846 1.00 71.25 85 ARG A CA 1
ATOM 699 C C . ARG A 1 85 ? 5.253 8.773 -1.575 1.00 71.25 85 ARG A C 1
ATOM 701 O O . ARG A 1 85 ? 4.688 9.840 -1.362 1.00 71.25 85 ARG A O 1
ATOM 708 N N . GLY A 1 86 ? 4.569 7.631 -1.584 1.00 77.94 86 GLY A N 1
ATOM 709 C CA . GLY A 1 86 ? 3.161 7.558 -1.179 1.00 77.94 86 GLY A CA 1
ATOM 710 C C . GLY A 1 86 ? 2.965 7.065 0.257 1.00 77.94 86 GLY A C 1
ATOM 711 O O . GLY A 1 86 ? 3.911 6.645 0.929 1.00 77.94 86 GLY A O 1
ATOM 712 N N . TYR A 1 87 ? 1.724 7.109 0.735 1.00 84.06 87 TYR A N 1
ATOM 713 C CA . TYR A 1 87 ? 1.314 6.480 1.986 1.00 84.06 87 TYR A CA 1
AT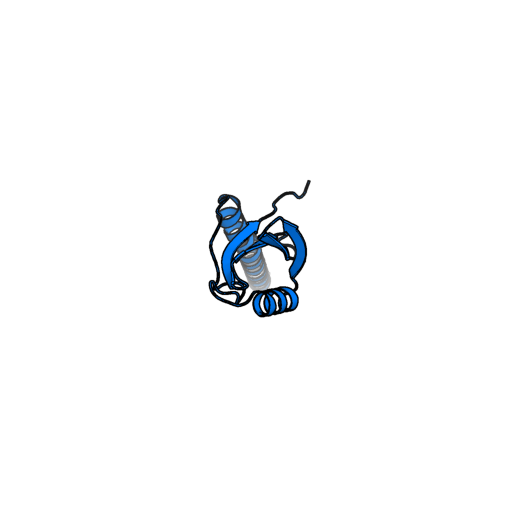OM 714 C C . TYR A 1 87 ? -0.045 5.779 1.872 1.00 84.06 87 TYR A C 1
ATOM 716 O O . TYR A 1 87 ? -0.977 6.273 1.232 1.00 84.06 87 TYR A O 1
ATOM 724 N N . ILE A 1 88 ? -0.145 4.608 2.501 1.00 86.56 88 ILE A N 1
ATOM 725 C CA . ILE A 1 88 ? -1.378 3.844 2.692 1.00 86.56 88 ILE A CA 1
ATOM 726 C C . ILE A 1 88 ? -1.949 4.231 4.053 1.00 86.56 88 ILE A C 1
ATOM 728 O O . ILE A 1 88 ? -1.255 4.195 5.060 1.00 86.56 88 ILE A O 1
ATOM 732 N N . GLU A 1 89 ? -3.224 4.581 4.081 1.00 88.81 89 GLU A N 1
ATOM 733 C CA . GLU A 1 89 ? -4.041 4.721 5.279 1.00 88.81 89 GLU A CA 1
ATOM 734 C C . GLU A 1 89 ? -5.006 3.533 5.317 1.00 88.81 89 GLU A C 1
ATOM 736 O O . GLU A 1 89 ? -5.848 3.392 4.427 1.00 88.81 89 GLU A O 1
ATOM 741 N N . ILE A 1 90 ? -4.890 2.681 6.332 1.00 91.06 90 ILE A N 1
ATOM 742 C CA . ILE A 1 90 ? -5.882 1.644 6.630 1.00 91.06 90 ILE A CA 1
ATOM 743 C C . ILE A 1 90 ? -6.705 2.074 7.843 1.00 91.06 90 ILE A C 1
ATOM 745 O O . ILE A 1 90 ? -6.169 2.626 8.799 1.00 91.06 90 ILE A O 1
ATOM 749 N N . THR A 1 91 ? -8.016 1.870 7.793 1.00 92.50 91 THR A N 1
ATOM 750 C CA . THR A 1 91 ? -8.925 2.042 8.935 1.00 92.50 91 THR A CA 1
ATOM 751 C C . THR A 1 91 ? -9.326 0.664 9.431 1.00 92.50 91 THR A C 1
ATOM 753 O O . THR A 1 91 ? -9.661 -0.189 8.609 1.00 92.50 91 THR A O 1
ATOM 756 N N . VAL A 1 92 ? -9.265 0.451 10.741 1.00 94.00 92 VAL A N 1
ATOM 757 C CA . VAL A 1 92 ? -9.536 -0.836 11.386 1.00 94.00 92 VAL A CA 1
ATOM 758 C C . VAL A 1 92 ? -10.661 -0.662 12.396 1.00 94.00 92 VAL A C 1
ATOM 760 O O . VAL A 1 92 ? -10.564 0.180 13.278 1.00 94.00 92 VAL A O 1
ATOM 763 N N . GLU A 1 93 ? -11.713 -1.462 12.300 1.00 94.50 93 GLU A N 1
ATOM 764 C CA . GLU A 1 93 ? -12.789 -1.523 13.294 1.00 94.50 93 GLU A CA 1
ATOM 765 C C . GLU A 1 93 ? -12.957 -2.985 13.707 1.00 94.50 93 GLU A C 1
ATOM 767 O O . GLU A 1 93 ? -12.912 -3.866 12.853 1.00 94.50 93 GLU A O 1
ATOM 772 N N . ASP A 1 94 ? -13.075 -3.246 15.011 1.00 93.81 94 ASP A N 1
ATOM 773 C CA . ASP A 1 94 ? -13.181 -4.604 15.567 1.00 93.81 94 ASP A CA 1
ATOM 774 C C . ASP A 1 94 ? -12.099 -5.579 15.048 1.00 93.81 94 ASP A C 1
ATOM 776 O O . ASP A 1 94 ? -12.381 -6.720 14.692 1.00 93.81 94 ASP A O 1
ATOM 780 N N . ASP A 1 95 ? -10.846 -5.106 14.987 1.00 92.19 95 ASP A N 1
ATOM 781 C CA . ASP A 1 95 ? -9.663 -5.821 14.462 1.00 92.19 95 ASP A CA 1
ATOM 782 C C . ASP A 1 95 ? -9.702 -6.152 12.953 1.00 92.19 95 ASP A C 1
ATOM 784 O O . ASP A 1 95 ? -8.762 -6.736 12.411 1.00 92.19 95 ASP A O 1
ATOM 788 N N . ALA A 1 96 ? -10.735 -5.706 12.233 1.00 90.62 96 ALA A N 1
ATOM 789 C CA . ALA A 1 96 ? -10.884 -5.894 10.796 1.00 90.62 96 ALA A CA 1
ATOM 790 C C . ALA A 1 96 ? -10.639 -4.595 10.014 1.00 90.62 96 ALA A C 1
ATOM 792 O O . ALA A 1 96 ? -11.113 -3.515 10.367 1.00 90.62 96 ALA A O 1
ATOM 793 N N . VAL A 1 97 ? -9.926 -4.688 8.892 1.00 89.19 97 VAL A N 1
ATOM 794 C CA . VAL A 1 97 ? -9.711 -3.561 7.978 1.00 89.19 97 VAL A CA 1
ATOM 795 C C . VAL A 1 97 ? -11.037 -3.186 7.313 1.00 89.19 97 VAL A C 1
ATOM 797 O O . VAL A 1 97 ? -11.565 -3.944 6.508 1.00 89.19 97 VAL A O 1
ATOM 800 N N . THR A 1 98 ? -11.572 -2.001 7.584 1.00 89.06 98 THR A N 1
ATOM 801 C CA . THR A 1 98 ? -12.838 -1.526 6.991 1.00 89.06 98 THR A CA 1
ATOM 802 C C . THR A 1 98 ? -12.626 -0.596 5.807 1.00 89.06 98 THR A C 1
ATOM 804 O O . THR A 1 98 ? -13.476 -0.494 4.922 1.00 89.06 98 THR A O 1
ATOM 807 N N . LYS A 1 99 ? -11.477 0.083 5.757 1.00 85.88 99 LYS A N 1
ATOM 808 C CA . LYS A 1 99 ? -11.164 1.036 4.693 1.00 85.88 99 LYS A CA 1
ATOM 809 C C . LYS A 1 99 ? -9.684 1.021 4.368 1.00 85.88 99 LYS A C 1
ATOM 811 O O . LYS A 1 99 ? -8.848 1.016 5.264 1.00 85.88 99 LYS A O 1
ATOM 816 N N . ILE A 1 100 ? -9.369 1.093 3.081 1.00 85.56 100 ILE A N 1
ATOM 817 C CA . ILE A 1 100 ? -8.002 1.200 2.572 1.00 85.56 100 ILE A CA 1
ATOM 818 C C . ILE A 1 100 ? -7.958 2.423 1.670 1.00 85.56 100 ILE A C 1
ATOM 820 O O . ILE A 1 100 ? -8.790 2.577 0.776 1.00 85.56 100 ILE A O 1
ATOM 824 N N . ARG A 1 101 ? -6.998 3.310 1.899 1.00 82.25 101 ARG A N 1
ATOM 825 C CA . ARG A 1 101 ? -6.810 4.507 1.092 1.00 82.25 101 ARG A CA 1
ATOM 826 C C . ARG A 1 101 ? -5.342 4.675 0.761 1.00 82.25 101 ARG A C 1
ATOM 828 O O . ARG A 1 101 ? -4.512 4.820 1.645 1.00 82.25 101 ARG A O 1
ATOM 835 N N . TRP A 1 102 ? -5.045 4.765 -0.525 1.00 79.69 102 TRP A N 1
ATOM 836 C CA . TRP A 1 102 ? -3.734 5.187 -0.990 1.00 79.69 102 TRP A CA 1
ATOM 837 C C . TRP A 1 102 ? -3.723 6.690 -1.262 1.00 79.69 102 TRP A C 1
ATOM 839 O O . TRP A 1 102 ? -4.660 7.222 -1.866 1.00 79.69 102 TRP A O 1
ATOM 849 N N . ARG A 1 103 ? -2.672 7.378 -0.818 1.00 74.94 103 ARG A N 1
ATOM 850 C CA . ARG A 1 103 ? -2.427 8.786 -1.129 1.00 74.94 103 ARG A CA 1
ATOM 851 C C . ARG A 1 103 ? -0.990 8.965 -1.591 1.00 74.94 103 ARG A C 1
ATOM 853 O O . ARG A 1 103 ? -0.056 8.461 -0.979 1.00 74.94 103 ARG A O 1
ATOM 860 N N . TYR A 1 104 ? -0.823 9.723 -2.663 1.00 70.31 104 TYR A N 1
ATOM 861 C CA . TYR A 1 104 ? 0.489 10.175 -3.098 1.00 70.31 104 TYR A CA 1
ATOM 862 C C . TYR A 1 104 ? 0.857 11.451 -2.349 1.00 70.31 104 TYR A C 1
ATOM 864 O O . TYR A 1 104 ? 0.047 12.380 -2.280 1.00 70.31 104 TYR A O 1
ATOM 872 N N . ASP A 1 105 ? 2.068 11.499 -1.804 1.00 64.75 105 ASP A N 1
ATOM 873 C CA . ASP A 1 105 ? 2.629 12.713 -1.232 1.00 64.75 105 ASP A CA 1
ATOM 874 C C . ASP A 1 105 ? 3.581 13.333 -2.260 1.00 64.75 105 ASP A C 1
ATOM 876 O O . ASP A 1 105 ? 4.748 12.964 -2.371 1.00 64.75 105 ASP A O 1
ATOM 880 N N . PHE A 1 106 ? 3.062 14.261 -3.068 1.00 52.81 106 PHE A N 1
ATOM 881 C CA . PHE A 1 106 ? 3.878 15.010 -4.030 1.00 52.81 106 PHE A CA 1
ATOM 882 C C . PHE A 1 106 ? 4.692 16.131 -3.371 1.00 52.81 106 PHE A C 1
ATOM 884 O O . PHE A 1 106 ? 5.353 16.884 -4.084 1.00 52.81 106 PHE A O 1
ATOM 891 N N . MET A 1 107 ? 4.686 16.267 -2.038 1.00 41.50 107 MET A N 1
ATOM 892 C CA . MET A 1 107 ? 5.535 17.246 -1.361 1.00 41.50 107 MET A CA 1
ATOM 893 C C . MET A 1 107 ? 6.989 16.759 -1.301 1.00 41.50 107 MET A C 1
ATOM 895 O O . MET A 1 107 ? 7.509 16.303 -0.285 1.00 41.50 107 MET A O 1
ATOM 899 N N . ALA A 1 108 ? 7.669 16.882 -2.438 1.00 40.00 108 ALA A N 1
ATOM 900 C CA . ALA A 1 108 ? 9.043 17.346 -2.458 1.00 40.00 108 ALA A CA 1
ATOM 901 C C . ALA A 1 108 ? 9.002 18.841 -2.800 1.00 40.00 108 ALA A C 1
ATOM 903 O O . ALA A 1 108 ? 8.836 19.186 -3.967 1.00 40.00 108 ALA A O 1
ATOM 904 N N . ILE A 1 109 ? 9.046 19.678 -1.760 1.00 36.75 109 ILE A N 1
ATOM 905 C CA . ILE A 1 109 ? 9.810 20.930 -1.568 1.00 36.75 109 ILE A CA 1
ATOM 906 C C . ILE A 1 109 ? 9.372 21.489 -0.213 1.00 36.75 109 ILE A C 1
ATOM 908 O O . ILE A 1 109 ? 8.158 21.740 -0.041 1.00 36.75 109 ILE A O 1
#

Foldseek 3Di:
DDDPVVVVVVVVVVVVVVVCCVVVVVVVVVCVVVVDPDFDQDCPPQVHDFFDFPVVSVVSCVVQQWDWDDDDDQWTKTFHPDPQTKIWIFGADPRGTHTITIGGDPPPD

pLDDT: mean 74.56, std 17.35, range [36.75, 94.5]

Radius of gyration: 20.82 Å; chains: 1; bounding box: 44×31×64 Å

Sequence (109 aa):
MSRRRSLFLVGTFLVILAGFWYFCGVERNYCAVSSNRGSVEIGSKFDIRIGQDYTSADRTLKADEFKFGYQKDNKFVYRETSWRRGYIEITVEDDAVTKIRWRYDFMAI

Secondary structure (DSSP, 8-state):
--HHHHHHHHHHHHHHHHHHHHHHHHHHHHHHHHS----B--STTTT--TT-BHHHHHHHHHHTTEEEEEEETTEEEEEE-STT-EEEEEEEETTEEEEEEEEE-----